Protein AF-A0A2U1MKI6-F1 (afdb_monomer_lite)

Foldseek 3Di:
DADEPVRLVVCLCDDLVVSCVVVVHDSVVSCVNCVVNVNNDRCNVVVVVVVVVVVVVCVVPVPDDDDDDDDPPDPDDDDDDDD

pLDDT: mean 78.63, std 21.09, range [36.78, 94.5]

Sequence (83 aa):
MAYSREMISQYFHMTIRQAAKELNVSLTAFKRNSRDVGIQRWPYRKLKSINSIINDFQSLSPTNNSDYEEMNDAYGSDCDKQE

InterPro domains:
  IPR003035 RWP-RK domain [PF02042] (3-65)
  IPR003035 RWP-RK domain [PS51519] (1-70)
  IPR044607 Transcription factor RKD-like [PTHR46373] (4-56)

Structure (mmCIF, N/CA/C/O backbone):
data_AF-A0A2U1MKI6-F1
#
_entry.id   AF-A0A2U1MKI6-F1
#
loop_
_atom_site.group_PDB
_atom_site.id
_atom_site.type_symbol
_atom_site.label_atom_id
_atom_site.label_alt_id
_atom_site.label_comp_id
_atom_site.label_asym_id
_atom_site.label_entity_id
_atom_site.label_seq_id
_atom_site.pdbx_PDB_ins_code
_atom_site.Cartn_x
_atom_site.Cartn_y
_atom_site.Cartn_z
_atom_site.occupancy
_atom_site.B_iso_or_equiv
_atom_site.auth_seq_id
_atom_site.auth_comp_id
_atom_site.auth_asym_id
_atom_site.auth_atom_id
_atom_site.pdbx_PDB_mod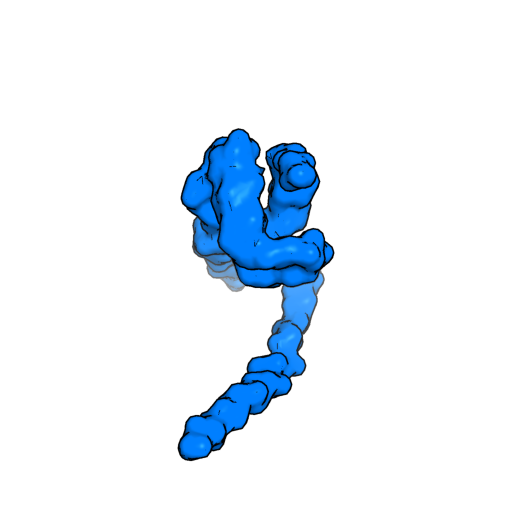el_num
ATOM 1 N N . MET A 1 1 ? -10.016 -0.278 16.307 1.00 59.81 1 MET A N 1
ATOM 2 C CA . MET A 1 1 ? -8.651 0.282 16.267 1.00 59.81 1 MET A CA 1
ATOM 3 C C . MET A 1 1 ? -8.463 0.975 14.935 1.00 59.81 1 MET A C 1
ATOM 5 O O . MET A 1 1 ? -8.480 0.299 13.911 1.00 59.81 1 MET A O 1
ATOM 9 N N . ALA A 1 2 ? -8.400 2.305 14.949 1.00 77.12 2 ALA A N 1
ATOM 10 C CA . ALA A 1 2 ? -8.154 3.112 13.759 1.00 77.12 2 ALA A CA 1
ATOM 11 C C . ALA A 1 2 ? -6.644 3.344 13.625 1.00 77.12 2 ALA A C 1
ATOM 13 O O . ALA A 1 2 ? -5.987 3.663 14.613 1.00 77.12 2 ALA A O 1
ATOM 14 N N . TYR A 1 3 ? -6.102 3.155 12.424 1.00 87.25 3 TYR A N 1
ATOM 15 C CA . TYR A 1 3 ? -4.709 3.484 12.120 1.00 87.25 3 TYR A CA 1
ATOM 16 C C . TYR A 1 3 ? -4.636 4.908 11.585 1.00 87.25 3 TYR A C 1
ATOM 18 O O . TYR A 1 3 ? -5.549 5.332 10.880 1.00 87.25 3 TYR A O 1
ATOM 26 N N . SER A 1 4 ? -3.568 5.640 11.901 1.00 91.88 4 SER A N 1
ATOM 27 C CA . SER A 1 4 ? -3.350 6.960 11.314 1.00 91.88 4 SER A CA 1
ATOM 28 C C . SER A 1 4 ? -2.814 6.835 9.885 1.00 91.88 4 SER A C 1
ATOM 30 O O . SER A 1 4 ? -2.251 5.805 9.490 1.00 91.88 4 SER A O 1
ATOM 32 N N . ARG A 1 5 ? -2.986 7.892 9.087 1.00 92.19 5 ARG A N 1
ATOM 33 C CA . ARG A 1 5 ? -2.492 7.924 7.705 1.00 92.19 5 ARG A CA 1
ATOM 34 C C . ARG A 1 5 ? -0.971 7.796 7.659 1.00 92.19 5 ARG A C 1
ATOM 36 O O . ARG A 1 5 ? -0.444 7.120 6.779 1.00 92.19 5 ARG A O 1
ATOM 43 N N . GLU A 1 6 ? -0.286 8.420 8.609 1.00 92.88 6 GLU A N 1
ATOM 44 C CA . GLU A 1 6 ? 1.170 8.435 8.735 1.00 92.88 6 GLU A CA 1
ATOM 45 C C . GLU A 1 6 ? 1.689 7.019 8.978 1.00 92.88 6 GLU A C 1
ATOM 47 O O . GLU A 1 6 ? 2.589 6.570 8.272 1.00 92.88 6 GLU A O 1
ATOM 52 N N . MET A 1 7 ? 1.055 6.271 9.886 1.00 92.62 7 MET A N 1
ATOM 53 C CA . MET A 1 7 ? 1.420 4.882 10.161 1.00 92.62 7 MET A CA 1
ATOM 54 C C . MET A 1 7 ? 1.241 3.997 8.923 1.00 92.62 7 MET A C 1
ATOM 56 O O . MET A 1 7 ? 2.142 3.256 8.552 1.00 92.62 7 MET A O 1
ATOM 60 N N . ILE A 1 8 ? 0.105 4.109 8.226 1.00 92.56 8 ILE A N 1
ATOM 61 C CA . ILE A 1 8 ? -0.149 3.321 7.009 1.00 92.56 8 ILE A CA 1
ATOM 62 C C . ILE A 1 8 ? 0.843 3.684 5.890 1.00 92.56 8 ILE A C 1
ATOM 64 O O . ILE A 1 8 ? 1.252 2.810 5.121 1.00 92.56 8 ILE A O 1
ATOM 68 N N . SER A 1 9 ? 1.250 4.955 5.801 1.00 92.12 9 SER A N 1
ATOM 69 C CA . SER A 1 9 ? 2.144 5.443 4.744 1.00 92.12 9 SER A CA 1
ATOM 70 C C . SER A 1 9 ? 3.521 4.782 4.748 1.00 92.12 9 SER A C 1
ATOM 72 O O . SER A 1 9 ? 4.113 4.603 3.683 1.00 92.12 9 SER A O 1
ATOM 74 N N . GLN A 1 10 ? 3.982 4.325 5.915 1.00 93.19 10 GLN A N 1
ATOM 75 C CA . GLN A 1 10 ? 5.251 3.613 6.064 1.00 93.19 10 GLN A CA 1
ATOM 76 C C . GLN A 1 10 ? 5.282 2.312 5.251 1.00 93.19 10 GLN A C 1
ATOM 78 O O . GLN A 1 10 ? 6.346 1.887 4.817 1.00 93.19 10 GLN A O 1
ATOM 83 N N . TYR A 1 11 ? 4.121 1.722 4.954 1.00 94.25 11 TYR A N 1
ATOM 84 C CA . TYR A 1 11 ? 3.996 0.434 4.267 1.00 94.25 11 TYR A CA 1
ATOM 85 C C . TYR A 1 11 ? 3.705 0.558 2.761 1.00 94.25 11 TYR A C 1
ATOM 87 O O . TYR A 1 11 ? 3.447 -0.440 2.091 1.00 94.25 11 TYR A O 1
ATOM 95 N N . PHE A 1 12 ? 3.729 1.755 2.170 1.00 93.88 12 PHE A N 1
ATOM 96 C CA . PHE A 1 12 ? 3.403 1.926 0.742 1.00 93.88 12 PHE A CA 1
ATOM 97 C C . PHE A 1 12 ? 4.387 1.262 -0.224 1.00 93.88 12 PHE A C 1
ATOM 99 O O . PHE A 1 12 ? 4.022 0.979 -1.368 1.00 93.88 12 PHE A O 1
ATOM 106 N N . HIS A 1 13 ? 5.600 0.977 0.246 1.00 92.31 13 HIS A N 1
ATOM 107 C CA . HIS A 1 13 ? 6.634 0.266 -0.498 1.00 92.31 13 HIS A CA 1
ATOM 108 C C . HIS A 1 13 ? 6.334 -1.231 -0.686 1.00 92.31 13 HIS A C 1
ATOM 110 O O . HIS A 1 13 ? 6.984 -1.876 -1.501 1.00 92.31 13 HIS A O 1
ATOM 116 N N . MET A 1 14 ? 5.332 -1.784 0.007 1.00 93.75 14 MET A N 1
ATOM 117 C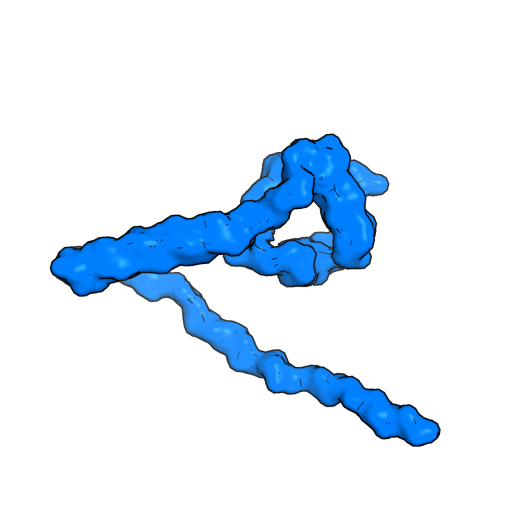 CA . MET A 1 14 ? 4.962 -3.200 -0.066 1.00 93.75 14 MET A CA 1
ATOM 118 C C . MET A 1 14 ? 3.512 -3.414 -0.519 1.00 93.75 14 MET A C 1
ATOM 120 O O . MET A 1 14 ? 2.699 -2.488 -0.629 1.00 93.75 14 MET A O 1
ATOM 124 N N . THR A 1 15 ? 3.156 -4.666 -0.808 1.00 93.31 15 THR A N 1
ATOM 125 C CA . THR A 1 15 ? 1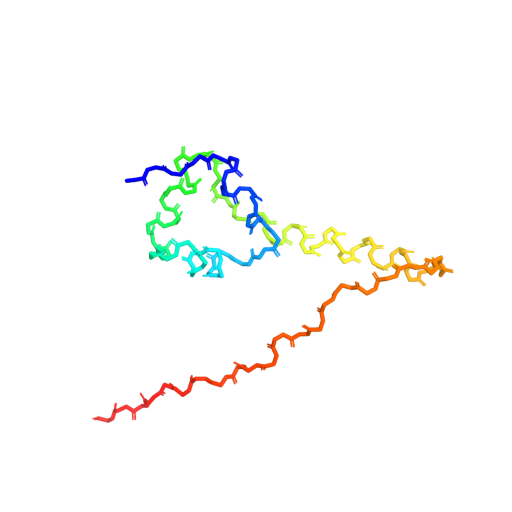.783 -5.014 -1.198 1.00 93.31 15 THR A CA 1
ATOM 126 C C . THR A 1 15 ? 0.810 -4.853 -0.029 1.00 93.31 15 THR A C 1
ATOM 128 O O . THR A 1 15 ? 1.172 -5.014 1.132 1.00 93.31 15 THR A O 1
ATOM 131 N N . ILE A 1 16 ? -0.475 -4.637 -0.329 1.00 92.06 16 ILE A N 1
ATOM 132 C CA . ILE A 1 16 ? -1.525 -4.555 0.702 1.00 92.06 16 ILE A CA 1
ATOM 133 C C . ILE A 1 16 ? -1.597 -5.817 1.582 1.00 92.06 16 ILE A C 1
ATOM 135 O O . ILE A 1 16 ? -1.982 -5.749 2.746 1.00 92.06 16 ILE A O 1
ATOM 139 N N . ARG A 1 17 ? -1.233 -6.978 1.021 1.00 91.19 17 ARG A N 1
ATOM 140 C CA . ARG A 1 17 ? -1.209 -8.255 1.739 1.00 91.19 17 ARG A CA 1
ATOM 141 C C . ARG A 1 17 ? -0.041 -8.317 2.719 1.00 91.19 17 ARG A C 1
ATOM 143 O O . ARG A 1 17 ? -0.246 -8.756 3.843 1.00 91.19 17 ARG A O 1
ATOM 150 N N . GLN A 1 18 ? 1.141 -7.866 2.299 1.00 92.62 18 GLN A N 1
ATOM 151 C CA . GLN A 1 18 ? 2.313 -7.763 3.170 1.00 92.62 18 GLN A CA 1
ATOM 152 C C . GLN A 1 18 ? 2.071 -6.742 4.280 1.00 92.62 18 GLN A C 1
ATOM 154 O O . GLN A 1 18 ? 2.191 -7.102 5.439 1.00 92.62 18 GLN A O 1
ATOM 159 N N . ALA A 1 19 ? 1.580 -5.543 3.956 1.00 94.00 19 ALA A N 1
ATOM 160 C CA . ALA A 1 19 ? 1.282 -4.515 4.955 1.00 94.00 19 ALA A CA 1
ATOM 161 C C . ALA A 1 19 ? 0.309 -5.011 6.040 1.00 94.00 19 ALA A C 1
ATOM 163 O O . ALA A 1 19 ? 0.519 -4.781 7.226 1.00 94.00 19 ALA A O 1
ATOM 164 N N . ALA A 1 20 ? -0.737 -5.746 5.646 1.00 92.94 20 ALA A N 1
ATOM 165 C CA . ALA A 1 20 ? -1.671 -6.342 6.599 1.00 92.94 20 ALA A CA 1
ATOM 166 C C . ALA A 1 20 ? -1.012 -7.418 7.484 1.00 92.94 20 ALA A C 1
ATOM 168 O O . ALA A 1 20 ? -1.334 -7.510 8.667 1.00 92.94 20 ALA A O 1
ATOM 169 N N . LYS A 1 21 ? -0.086 -8.209 6.922 1.00 93.56 21 LYS A N 1
ATOM 170 C CA . LYS A 1 21 ? 0.679 -9.226 7.656 1.00 93.56 21 LYS A CA 1
ATOM 171 C C . LYS A 1 21 ? 1.616 -8.584 8.681 1.00 93.56 21 LYS A C 1
ATOM 173 O O . LYS A 1 21 ? 1.589 -9.004 9.830 1.00 93.56 21 LYS A O 1
ATOM 178 N N . GLU A 1 22 ? 2.360 -7.552 8.283 1.00 93.50 22 GLU A N 1
ATOM 179 C CA . GLU A 1 22 ? 3.273 -6.801 9.162 1.00 93.50 22 GLU A CA 1
ATOM 180 C C . GLU A 1 22 ? 2.543 -6.099 10.312 1.00 93.50 22 GLU A C 1
ATOM 182 O O . GLU A 1 22 ? 3.067 -5.961 11.409 1.00 93.50 22 GLU A O 1
ATOM 187 N N . LEU A 1 23 ? 1.304 -5.668 10.074 1.00 90.44 23 LEU A N 1
ATOM 188 C CA . LEU A 1 23 ? 0.455 -5.042 11.088 1.00 90.44 23 LEU A CA 1
ATOM 189 C C . LEU A 1 23 ? -0.384 -6.051 11.889 1.00 90.44 23 LEU A C 1
ATOM 191 O O . LEU A 1 23 ? -1.233 -5.636 12.678 1.00 90.44 23 LEU A O 1
ATOM 195 N N . ASN A 1 24 ? -0.190 -7.357 11.667 1.00 92.44 24 ASN A N 1
ATOM 196 C CA . ASN A 1 24 ? -0.934 -8.454 12.295 1.00 92.44 24 ASN A CA 1
ATOM 197 C C . ASN A 1 24 ? -2.465 -8.282 12.231 1.00 92.44 24 ASN A C 1
ATOM 199 O O . ASN A 1 24 ? -3.193 -8.640 13.159 1.00 92.44 24 ASN A O 1
ATOM 203 N N . VAL A 1 25 ? -2.978 -7.756 11.116 1.00 91.50 25 VAL A N 1
ATOM 204 C CA . VAL A 1 25 ? -4.413 -7.548 10.891 1.00 91.50 25 VAL A CA 1
ATOM 205 C C . VAL A 1 25 ? -4.931 -8.317 9.691 1.00 91.50 25 VAL A C 1
ATOM 207 O O . VAL A 1 25 ? -4.234 -8.577 8.712 1.00 91.50 25 VAL A O 1
ATOM 210 N N . SER A 1 26 ? -6.224 -8.643 9.727 1.00 91.69 26 SER A N 1
ATOM 211 C CA . SER A 1 26 ? -6.877 -9.237 8.566 1.00 91.69 26 SER A CA 1
ATOM 212 C C . SER A 1 26 ? -6.912 -8.251 7.394 1.00 91.69 26 SER A C 1
ATOM 214 O O . SER A 1 26 ? -7.147 -7.051 7.558 1.00 91.69 26 SER A O 1
ATOM 216 N N . LEU A 1 27 ? -6.750 -8.770 6.174 1.00 90.88 27 LEU A N 1
ATOM 217 C CA . LEU A 1 27 ? -6.766 -7.961 4.952 1.00 90.88 27 LEU A CA 1
ATOM 218 C C . LEU A 1 27 ? -8.069 -7.156 4.799 1.00 90.88 27 LEU A C 1
ATOM 220 O O . LEU A 1 27 ? -8.064 -6.036 4.287 1.00 90.88 27 LEU A O 1
ATOM 224 N N . THR A 1 28 ? -9.196 -7.716 5.240 1.00 92.81 28 THR A N 1
ATOM 225 C CA . THR A 1 28 ? -10.504 -7.051 5.190 1.00 92.81 28 THR A CA 1
ATOM 226 C C . THR A 1 28 ? -10.569 -5.869 6.153 1.00 92.81 28 THR A C 1
ATOM 228 O O . THR A 1 28 ? -11.010 -4.792 5.743 1.00 92.81 28 THR A O 1
ATOM 231 N N . ALA A 1 29 ? -10.095 -6.036 7.393 1.00 91.25 29 ALA A N 1
ATOM 232 C CA . ALA A 1 29 ? -10.011 -4.947 8.365 1.00 91.25 29 ALA A CA 1
ATOM 233 C C . ALA A 1 29 ? -9.025 -3.869 7.897 1.00 91.25 29 ALA A C 1
ATOM 235 O O . ALA A 1 29 ? -9.359 -2.687 7.900 1.00 91.25 29 ALA A O 1
ATOM 236 N N . PHE A 1 30 ? -7.867 -4.273 7.372 1.00 92.19 30 PHE A N 1
ATOM 237 C CA . PHE A 1 30 ? -6.866 -3.351 6.843 1.00 92.19 30 PHE A CA 1
ATOM 238 C C . PHE A 1 30 ? -7.397 -2.507 5.677 1.00 92.19 30 PHE A C 1
ATOM 240 O O . PHE A 1 30 ? -7.199 -1.294 5.637 1.00 92.19 30 PHE A O 1
ATOM 247 N N . LYS A 1 31 ? -8.153 -3.115 4.751 1.00 91.94 31 LYS A N 1
ATOM 248 C CA . LYS A 1 31 ? -8.821 -2.392 3.657 1.00 91.94 31 LYS A CA 1
ATOM 249 C C . LYS A 1 31 ? -9.888 -1.419 4.153 1.00 91.94 31 LYS A C 1
ATOM 251 O O . LYS A 1 31 ? -10.139 -0.439 3.459 1.00 91.94 31 LYS A O 1
ATOM 256 N N . ARG A 1 32 ? -10.590 -1.722 5.251 1.00 93.06 32 ARG A N 1
ATOM 257 C CA . ARG A 1 32 ? -11.568 -0.797 5.852 1.00 93.06 32 ARG A CA 1
ATOM 258 C C . ARG A 1 32 ? -10.834 0.400 6.449 1.00 93.06 32 ARG A C 1
ATOM 260 O O . ARG A 1 32 ? -11.004 1.495 5.937 1.00 93.06 32 ARG A O 1
ATOM 267 N N . ASN A 1 33 ? -9.875 0.148 7.337 1.00 92.19 33 ASN A N 1
ATOM 268 C CA . ASN A 1 33 ? -9.057 1.194 7.953 1.00 92.19 33 ASN A CA 1
ATOM 269 C C . ASN A 1 33 ? -8.339 2.077 6.916 1.00 92.19 33 ASN A C 1
ATOM 271 O O . ASN A 1 33 ? -8.328 3.294 7.049 1.00 92.19 33 ASN A O 1
ATOM 275 N N . SER A 1 34 ? -7.786 1.488 5.846 1.00 93.12 34 SER A N 1
ATOM 276 C CA . SER A 1 34 ? -7.178 2.257 4.746 1.00 93.12 34 SER A CA 1
ATOM 277 C C . SER A 1 34 ? -8.178 3.195 4.067 1.00 93.12 34 SER A C 1
ATOM 279 O O . SER A 1 34 ? -7.834 4.326 3.740 1.00 93.12 34 SER A O 1
ATOM 281 N N . ARG A 1 35 ? -9.425 2.756 3.861 1.00 94.00 35 ARG A N 1
ATOM 282 C CA . ARG A 1 35 ? -10.475 3.600 3.274 1.00 94.00 35 ARG A CA 1
ATOM 283 C C . ARG A 1 35 ? -10.890 4.721 4.224 1.00 94.00 35 ARG A C 1
ATOM 285 O O . ARG A 1 35 ? -11.088 5.835 3.748 1.00 94.00 35 ARG A O 1
ATOM 292 N N . ASP A 1 36 ? -10.935 4.443 5.524 1.00 93.69 36 ASP A N 1
ATOM 293 C CA . ASP A 1 36 ? -11.311 5.414 6.559 1.00 93.69 36 ASP A CA 1
ATOM 294 C C . ASP A 1 36 ? -10.308 6.576 6.650 1.00 93.69 36 ASP A C 1
ATOM 296 O O . ASP A 1 36 ? -10.704 7.721 6.848 1.00 93.69 36 ASP A O 1
ATOM 300 N N . VAL A 1 37 ? -9.017 6.320 6.404 1.00 92.31 37 VAL A N 1
ATOM 301 C CA . VAL A 1 37 ? -7.979 7.370 6.318 1.00 92.31 37 VAL A CA 1
ATOM 302 C C . VAL A 1 37 ? -7.862 8.028 4.933 1.00 92.31 37 VAL A C 1
ATOM 304 O O . VAL A 1 37 ? -6.922 8.780 4.674 1.00 92.31 37 VAL A O 1
ATOM 307 N N . GLY A 1 38 ? -8.780 7.728 4.009 1.00 92.69 38 GLY A N 1
ATOM 308 C CA . GLY A 1 38 ? -8.820 8.310 2.662 1.00 92.69 38 GLY A CA 1
ATOM 309 C C . GLY A 1 38 ? -7.991 7.579 1.597 1.00 92.69 38 GLY A C 1
ATOM 310 O O . GLY A 1 38 ? -7.907 8.039 0.458 1.00 92.69 38 GLY A O 1
ATOM 311 N N . ILE A 1 39 ? -7.406 6.417 1.903 1.00 92.44 39 ILE A N 1
ATOM 312 C CA . ILE A 1 39 ? -6.632 5.604 0.951 1.00 92.44 39 ILE A CA 1
ATOM 313 C C . ILE A 1 39 ? -7.565 4.582 0.284 1.00 92.44 39 ILE A C 1
ATOM 315 O O . ILE A 1 39 ? -7.665 3.418 0.673 1.00 92.44 39 ILE A O 1
ATOM 319 N N . GLN A 1 40 ? -8.267 5.010 -0.767 1.00 90.94 40 GLN A N 1
ATOM 320 C CA . GLN A 1 40 ? -9.210 4.145 -1.500 1.00 90.94 40 GLN A CA 1
ATOM 321 C C . GLN A 1 40 ? -8.532 3.106 -2.407 1.00 90.94 40 GLN A C 1
ATOM 323 O O . GLN A 1 40 ? -9.107 2.057 -2.721 1.00 90.94 40 GLN A O 1
ATO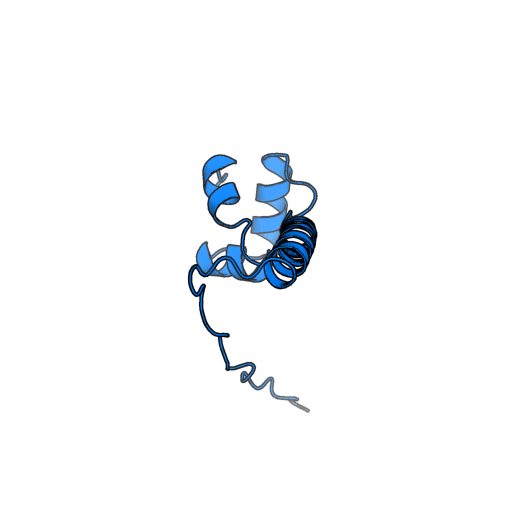M 328 N N . ARG A 1 41 ? -7.322 3.410 -2.881 1.00 91.50 41 ARG A N 1
ATOM 329 C CA . ARG A 1 41 ? -6.516 2.560 -3.762 1.00 91.50 41 ARG A CA 1
ATOM 330 C C . ARG A 1 41 ? -5.116 2.467 -3.178 1.00 91.50 41 ARG A C 1
ATOM 332 O O . ARG A 1 41 ? -4.513 3.486 -2.861 1.00 91.50 41 ARG A O 1
ATOM 339 N N . TRP A 1 42 ? -4.608 1.247 -3.049 1.00 92.75 42 TRP A N 1
ATOM 340 C CA . TRP A 1 42 ? -3.285 1.026 -2.475 1.00 92.75 42 TRP A CA 1
ATOM 341 C C . TRP A 1 42 ? -2.184 1.510 -3.442 1.00 92.75 42 TRP A C 1
ATOM 343 O O . TRP A 1 42 ? -2.165 1.055 -4.593 1.00 92.75 42 TRP A O 1
ATOM 353 N N . PRO A 1 43 ? -1.271 2.408 -3.021 1.00 92.94 43 PRO A N 1
ATOM 354 C CA . PRO A 1 43 ? -0.346 3.101 -3.925 1.00 92.94 43 PRO A CA 1
ATOM 355 C C . PRO A 1 43 ? 0.797 2.234 -4.477 1.00 92.94 43 PRO A C 1
ATOM 357 O O . PRO A 1 43 ? 1.471 2.665 -5.410 1.00 92.94 43 PRO A O 1
ATOM 360 N N . TYR A 1 44 ? 0.964 0.996 -3.997 1.00 92.88 44 TYR A N 1
ATOM 361 C CA . TYR A 1 44 ? 2.047 0.085 -4.399 1.00 92.88 44 TYR A CA 1
ATOM 362 C C . TYR A 1 44 ? 2.224 -0.063 -5.915 1.00 92.88 44 TYR A C 1
ATOM 364 O O . TYR A 1 44 ? 3.336 0.003 -6.426 1.00 92.88 44 TYR A O 1
ATOM 372 N N . ARG A 1 45 ? 1.127 -0.226 -6.670 1.00 90.12 45 ARG A N 1
ATOM 373 C CA . ARG A 1 45 ? 1.213 -0.413 -8.131 1.00 90.12 45 ARG A CA 1
ATOM 374 C C . ARG A 1 45 ? 1.782 0.816 -8.834 1.00 90.12 45 ARG A C 1
ATOM 376 O O . ARG A 1 45 ? 2.591 0.679 -9.745 1.00 90.12 45 ARG A O 1
ATOM 383 N N . LYS A 1 46 ? 1.349 2.006 -8.411 1.00 92.31 46 LYS A N 1
ATOM 384 C CA . LYS A 1 46 ? 1.821 3.268 -8.984 1.00 92.31 46 LYS A CA 1
ATOM 385 C C . LYS A 1 46 ? 3.274 3.517 -8.591 1.00 92.31 46 LYS A C 1
ATOM 387 O O . LYS A 1 46 ? 4.068 3.869 -9.451 1.00 92.31 46 LYS A O 1
ATOM 392 N N . LEU A 1 47 ? 3.616 3.254 -7.330 1.00 93.38 47 LEU A N 1
ATOM 393 C CA . LEU A 1 47 ? 4.983 3.363 -6.829 1.00 93.38 47 LEU A CA 1
ATOM 394 C C . LEU A 1 47 ? 5.939 2.446 -7.602 1.00 93.38 47 LEU A C 1
ATOM 396 O O . LEU A 1 47 ? 6.971 2.903 -8.076 1.00 93.38 47 LEU A O 1
ATOM 400 N N . LYS A 1 48 ? 5.546 1.188 -7.836 1.00 89.25 48 LYS A N 1
ATOM 401 C CA . LYS A 1 48 ? 6.324 0.239 -8.641 1.00 89.25 48 LYS A CA 1
ATOM 402 C C . LYS A 1 48 ? 6.552 0.734 -10.072 1.00 89.25 48 LYS A C 1
ATOM 404 O O . LYS A 1 48 ? 7.659 0.625 -10.580 1.00 89.25 48 LYS A O 1
ATOM 409 N N . SER A 1 49 ? 5.522 1.294 -10.711 1.00 92.31 49 SER A N 1
ATOM 410 C CA . SER A 1 49 ? 5.652 1.856 -12.062 1.00 92.31 49 SER A CA 1
ATOM 411 C C . SER A 1 49 ? 6.608 3.047 -12.103 1.00 92.31 49 SER A C 1
ATOM 413 O O . SER A 1 49 ? 7.396 3.144 -13.034 1.00 92.31 49 SER A O 1
ATOM 415 N N . ILE A 1 50 ? 6.541 3.939 -11.111 1.00 94.50 50 ILE A N 1
ATOM 416 C CA . ILE A 1 50 ? 7.434 5.101 -11.021 1.00 94.50 50 ILE A CA 1
ATOM 417 C C . ILE A 1 50 ? 8.878 4.636 -10.808 1.00 94.50 50 ILE A C 1
ATOM 419 O O . ILE A 1 50 ? 9.757 5.072 -11.541 1.00 94.50 50 ILE A O 1
ATOM 423 N N . ASN A 1 51 ? 9.111 3.706 -9.878 1.00 91.31 51 ASN A N 1
ATOM 424 C CA . ASN A 1 51 ? 10.444 3.154 -9.637 1.00 91.31 51 ASN A CA 1
ATOM 425 C C . ASN A 1 51 ? 11.011 2.453 -10.875 1.00 91.31 51 ASN A C 1
ATOM 427 O O . ASN A 1 51 ? 12.187 2.617 -11.158 1.00 91.31 51 ASN A O 1
ATOM 431 N N . SER A 1 52 ? 10.188 1.729 -11.643 1.00 92.00 52 SER A N 1
ATOM 432 C CA . SER A 1 52 ? 10.638 1.124 -12.905 1.00 92.00 52 SER A CA 1
ATOM 433 C C . SER A 1 52 ? 11.151 2.182 -13.875 1.00 92.00 52 SER A C 1
ATOM 435 O O . SER A 1 52 ? 12.254 2.049 -14.376 1.00 92.00 52 SER A O 1
ATOM 437 N N . ILE A 1 53 ? 10.398 3.267 -14.075 1.00 94.19 53 ILE A N 1
ATOM 438 C CA . ILE A 1 53 ? 10.800 4.354 -14.980 1.00 94.19 53 ILE A CA 1
ATOM 439 C C . ILE A 1 53 ? 12.093 5.023 -14.496 1.00 94.19 53 ILE A C 1
ATOM 441 O O . ILE A 1 53 ? 12.962 5.344 -15.302 1.00 94.19 53 ILE A O 1
ATOM 445 N N . ILE A 1 54 ? 12.225 5.235 -13.183 1.00 94.12 54 ILE A N 1
ATOM 446 C CA . ILE A 1 54 ? 13.444 5.790 -12.584 1.00 94.12 54 ILE A CA 1
ATOM 447 C C . ILE A 1 54 ? 14.632 4.859 -12.843 1.00 94.12 54 ILE A C 1
ATOM 449 O O . ILE A 1 54 ? 15.669 5.330 -13.301 1.00 94.12 54 ILE A O 1
ATOM 453 N N . ASN A 1 55 ? 14.470 3.558 -12.607 1.00 91.88 55 ASN A N 1
ATOM 454 C CA . ASN A 1 55 ? 15.515 2.560 -12.825 1.00 91.88 55 ASN A CA 1
ATOM 455 C C . ASN A 1 55 ? 15.902 2.462 -14.305 1.00 91.88 55 ASN A C 1
ATOM 457 O O . ASN A 1 55 ? 17.087 2.421 -14.620 1.00 91.88 55 ASN A O 1
ATOM 461 N N . ASP A 1 56 ? 14.923 2.479 -15.211 1.00 91.75 56 ASP A N 1
ATOM 462 C CA . ASP A 1 56 ? 15.157 2.466 -16.656 1.00 91.75 56 ASP A CA 1
ATOM 463 C C . ASP A 1 56 ? 15.987 3.692 -17.059 1.00 91.75 56 ASP A C 1
ATOM 465 O O . ASP A 1 56 ? 16.998 3.563 -17.748 1.00 91.75 56 ASP A O 1
ATOM 469 N N . PHE A 1 57 ? 15.631 4.878 -16.558 1.00 92.62 57 PHE A N 1
ATOM 470 C CA . PHE A 1 57 ? 16.384 6.106 -16.809 1.00 92.62 57 PHE A CA 1
ATOM 471 C C . PHE A 1 57 ? 17.804 6.060 -16.221 1.00 92.62 57 PHE A C 1
ATOM 473 O O . PHE A 1 57 ? 18.761 6.421 -16.901 1.00 92.62 57 PHE A O 1
ATOM 480 N N . GLN A 1 58 ? 17.962 5.571 -14.989 1.00 89.62 58 GLN A N 1
ATOM 481 C CA . GLN A 1 58 ? 19.267 5.413 -14.340 1.00 89.62 58 GLN A CA 1
ATOM 482 C C . GLN A 1 58 ? 20.147 4.379 -15.049 1.00 89.62 58 GLN A C 1
ATOM 484 O O . GLN A 1 58 ? 21.354 4.568 -15.132 1.00 89.62 58 GLN A O 1
ATOM 489 N N . SER A 1 59 ? 19.570 3.320 -15.619 1.00 82.44 59 SER A N 1
ATOM 490 C CA . SER A 1 59 ? 20.328 2.320 -16.380 1.00 82.44 59 SER A CA 1
ATOM 491 C C . SER A 1 59 ? 20.957 2.895 -17.656 1.00 82.44 59 SER A C 1
ATOM 493 O O . SER A 1 59 ? 22.022 2.449 -18.078 1.00 82.44 59 SER A O 1
ATOM 495 N N . LEU A 1 60 ? 20.341 3.933 -18.236 1.00 80.88 60 LEU A N 1
ATOM 496 C CA . LEU A 1 60 ? 20.861 4.664 -19.395 1.00 80.88 60 LEU A CA 1
ATOM 497 C C . LEU A 1 60 ? 21.977 5.653 -19.017 1.00 80.88 60 LEU A C 1
ATOM 499 O O . LEU A 1 60 ? 22.773 6.035 -19.873 1.00 80.88 60 LEU A O 1
ATOM 503 N N . SER A 1 61 ? 22.061 6.051 -17.744 1.00 66.94 61 SER A N 1
ATOM 504 C CA . SER A 1 61 ? 23.118 6.902 -17.193 1.00 66.94 61 SER A CA 1
ATOM 505 C C . SER A 1 61 ? 23.807 6.181 -16.027 1.00 66.94 61 SER A C 1
ATOM 507 O O . SER A 1 61 ? 23.409 6.403 -14.879 1.00 66.94 61 SER A O 1
ATOM 509 N N . PRO A 1 62 ? 24.818 5.320 -16.270 1.00 58.03 62 PRO A N 1
ATOM 510 C CA . PRO A 1 62 ? 25.468 4.538 -15.222 1.00 58.03 62 PRO A CA 1
ATOM 511 C C . PRO A 1 62 ? 26.270 5.462 -14.300 1.00 58.03 62 PRO A C 1
ATOM 513 O O . PRO A 1 62 ? 27.481 5.629 -14.407 1.00 58.03 62 PRO A O 1
ATOM 516 N N . THR A 1 63 ? 25.558 6.100 -13.384 1.00 55.66 63 THR A N 1
ATOM 517 C CA . THR A 1 63 ? 26.094 6.795 -12.229 1.00 55.66 63 THR A CA 1
ATOM 518 C C . THR A 1 63 ?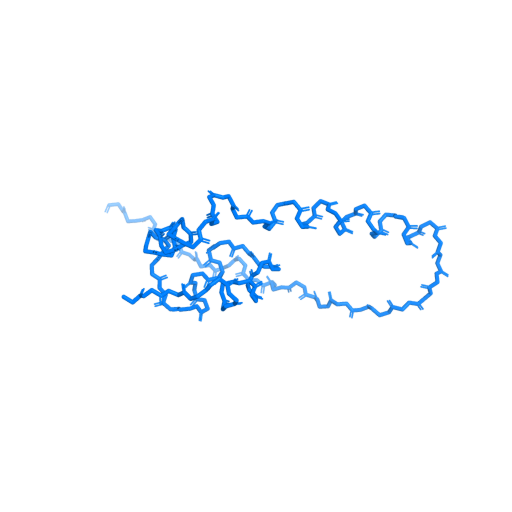 25.870 5.833 -11.080 1.00 55.66 63 THR A C 1
ATOM 520 O O . THR A 1 63 ? 24.760 5.677 -10.581 1.00 55.66 63 THR A O 1
ATOM 523 N N . ASN A 1 64 ? 26.932 5.101 -10.761 1.00 58.84 64 ASN A N 1
ATOM 524 C CA . ASN A 1 64 ? 26.987 4.057 -9.746 1.00 58.84 64 ASN A CA 1
ATOM 525 C C . ASN A 1 64 ? 26.379 4.547 -8.418 1.00 58.84 64 ASN A C 1
ATOM 527 O O . ASN A 1 64 ? 26.899 5.518 -7.868 1.00 58.84 64 ASN A O 1
ATOM 531 N N . ASN A 1 65 ? 25.325 3.896 -7.900 1.00 49.44 65 ASN A N 1
ATOM 532 C CA . ASN A 1 65 ? 25.050 3.810 -6.456 1.00 49.44 65 ASN A CA 1
ATOM 533 C C . ASN A 1 65 ? 23.937 2.797 -6.088 1.00 49.44 65 ASN A C 1
ATOM 535 O O . ASN A 1 65 ? 22.766 3.014 -6.387 1.00 49.44 65 ASN A O 1
ATOM 539 N N . SER A 1 66 ? 24.388 1.736 -5.404 1.00 44.91 66 SER A N 1
ATOM 540 C CA . SER A 1 66 ? 23.758 0.868 -4.388 1.00 44.91 66 SER A CA 1
ATOM 541 C C . SER A 1 66 ? 22.361 0.266 -4.620 1.00 44.91 66 SER A C 1
ATOM 543 O O . SER A 1 66 ? 21.341 0.928 -4.441 1.00 44.91 66 SER A O 1
ATOM 545 N N . ASP A 1 67 ? 22.344 -1.040 -4.897 1.00 46.50 67 ASP A N 1
ATOM 546 C CA . ASP A 1 67 ? 21.915 -2.098 -3.963 1.00 46.50 67 ASP A CA 1
ATOM 547 C C . ASP A 1 67 ? 20.732 -1.776 -3.030 1.00 46.50 67 ASP A C 1
ATOM 549 O O . ASP A 1 67 ? 20.908 -1.230 -1.942 1.00 46.50 67 ASP A O 1
ATOM 553 N N . TYR A 1 68 ? 19.529 -2.209 -3.419 1.00 48.47 68 TYR A N 1
ATOM 554 C CA . TYR A 1 68 ? 18.403 -2.403 -2.500 1.00 48.47 68 TYR A CA 1
ATOM 555 C C . TYR A 1 68 ? 17.772 -3.784 -2.738 1.00 48.47 68 TYR A C 1
ATOM 557 O O . TYR A 1 68 ? 16.902 -3.946 -3.590 1.00 48.47 68 TYR A O 1
ATOM 565 N N . GLU A 1 69 ? 18.267 -4.734 -1.942 1.00 41.31 69 GLU A N 1
ATOM 566 C CA . GLU A 1 69 ? 17.626 -5.937 -1.386 1.00 41.31 69 GLU A CA 1
ATOM 567 C C . GLU A 1 69 ? 17.042 -6.989 -2.350 1.00 41.31 69 GLU A C 1
ATOM 569 O O . GLU A 1 69 ? 15.960 -6.873 -2.933 1.00 41.31 69 GLU A O 1
ATOM 574 N N . GLU A 1 70 ? 17.812 -8.073 -2.410 1.00 39.34 70 GLU A N 1
ATOM 575 C CA . GLU A 1 70 ? 17.580 -9.393 -2.975 1.00 39.34 70 GLU A CA 1
ATOM 576 C C . GLU A 1 70 ? 16.231 -10.005 -2.555 1.00 39.34 70 GLU A C 1
ATOM 578 O O . GLU A 1 70 ? 15.710 -9.823 -1.454 1.00 39.34 70 GLU A O 1
ATOM 583 N N . MET A 1 71 ? 15.625 -10.696 -3.517 1.00 44.19 71 MET A N 1
ATOM 584 C CA . MET A 1 71 ? 14.287 -11.259 -3.457 1.00 44.19 71 MET A CA 1
ATOM 585 C C . MET A 1 71 ? 14.119 -12.253 -2.304 1.00 44.19 71 MET A C 1
ATOM 587 O O . MET A 1 71 ? 14.911 -13.169 -2.132 1.00 44.19 71 MET A O 1
ATOM 591 N N . ASN A 1 72 ? 12.998 -12.143 -1.583 1.00 37.00 72 ASN A N 1
ATOM 592 C CA . ASN A 1 72 ? 12.490 -13.244 -0.768 1.00 37.00 72 ASN A CA 1
ATOM 593 C C . ASN A 1 72 ? 12.065 -14.408 -1.681 1.00 37.00 72 ASN A C 1
ATOM 595 O O . ASN A 1 72 ? 10.903 -14.510 -2.091 1.00 37.00 72 ASN A O 1
ATOM 599 N N . ASP A 1 73 ? 13.026 -15.277 -1.973 1.00 40.22 73 ASP A N 1
ATOM 600 C CA . ASP A 1 73 ? 12.837 -16.645 -2.426 1.00 40.22 73 ASP A CA 1
ATOM 601 C C . ASP A 1 73 ? 12.213 -17.467 -1.294 1.00 40.22 73 ASP A C 1
ATOM 603 O O . ASP A 1 73 ? 12.880 -17.834 -0.334 1.00 40.22 73 ASP A O 1
ATOM 607 N N . ALA A 1 74 ? 10.907 -17.715 -1.390 1.00 36.78 74 ALA A N 1
ATOM 608 C CA . ALA A 1 74 ? 10.234 -18.925 -0.902 1.00 36.78 74 ALA A CA 1
ATOM 609 C C . ALA A 1 74 ? 8.723 -18.771 -1.112 1.00 36.78 74 ALA A C 1
ATOM 611 O O . ALA A 1 74 ? 7.922 -18.665 -0.179 1.00 36.78 74 ALA A O 1
ATOM 612 N N . TYR A 1 75 ? 8.306 -18.777 -2.379 1.00 42.62 75 TYR A N 1
ATOM 613 C CA . TYR A 1 75 ? 6.972 -19.254 -2.723 1.00 42.62 75 TYR A CA 1
ATOM 614 C C . TYR A 1 75 ? 6.975 -20.771 -2.495 1.00 42.62 75 TYR A C 1
ATOM 616 O O . TYR A 1 75 ? 7.225 -21.557 -3.399 1.00 42.62 75 TYR A O 1
ATOM 624 N N . GLY A 1 76 ? 6.788 -21.165 -1.241 1.00 47.62 76 GLY A N 1
ATOM 625 C CA . GLY A 1 76 ? 6.745 -22.552 -0.803 1.00 47.62 76 GLY A CA 1
ATOM 626 C C . GLY A 1 76 ? 5.884 -22.643 0.442 1.00 47.62 76 GLY A C 1
ATOM 627 O O . GLY A 1 76 ? 6.391 -22.723 1.552 1.00 47.62 76 GLY A O 1
ATOM 628 N N . SER A 1 77 ? 4.570 -22.559 0.259 1.00 43.81 77 SER A N 1
ATOM 629 C CA . SER A 1 77 ? 3.632 -23.083 1.242 1.00 43.81 77 SER A CA 1
ATOM 630 C C . SER A 1 77 ? 2.573 -23.849 0.477 1.00 43.81 77 SER A C 1
ATOM 632 O O . SER A 1 77 ? 1.684 -23.257 -0.142 1.00 43.81 77 SER A O 1
ATOM 634 N N . ASP A 1 78 ? 2.753 -25.165 0.514 1.00 42.75 78 ASP A N 1
ATOM 635 C CA . ASP A 1 78 ? 1.771 -26.183 0.193 1.00 42.75 78 ASP A CA 1
ATOM 636 C C . ASP A 1 78 ? 0.388 -25.792 0.710 1.00 42.75 78 ASP A C 1
ATOM 638 O O . ASP A 1 78 ? 0.218 -25.348 1.849 1.00 42.75 78 ASP A O 1
ATOM 642 N N . CYS A 1 79 ? -0.609 -25.961 -0.152 1.00 45.47 79 CYS A N 1
ATOM 643 C CA . CYS A 1 79 ? -1.995 -26.036 0.262 1.00 45.47 79 CYS A CA 1
ATOM 644 C C . CYS A 1 79 ? -2.513 -27.384 -0.224 1.00 45.47 79 CYS A C 1
ATOM 646 O O . CYS A 1 79 ? -2.755 -27.576 -1.419 1.00 45.47 79 CYS A O 1
ATOM 648 N N . ASP A 1 80 ? -2.601 -28.309 0.729 1.00 40.84 80 ASP A N 1
ATOM 649 C CA . ASP A 1 80 ? -3.228 -29.615 0.616 1.00 40.84 80 ASP A CA 1
ATOM 650 C C . ASP A 1 80 ? -4.573 -29.523 -0.117 1.00 40.84 80 ASP A C 1
ATOM 652 O O . ASP A 1 80 ? -5.508 -28.847 0.321 1.00 40.84 80 ASP A O 1
ATOM 656 N N . LYS A 1 81 ? -4.680 -30.246 -1.235 1.00 44.56 81 LYS A N 1
ATOM 657 C CA . LYS A 1 81 ? -5.973 -30.684 -1.761 1.00 44.56 81 LYS A CA 1
ATOM 658 C C . LYS A 1 81 ? -6.411 -31.861 -0.896 1.00 44.56 81 LYS A C 1
ATOM 660 O O . LYS A 1 81 ? -5.876 -32.953 -1.054 1.00 44.56 81 LYS A O 1
ATOM 665 N N . GLN A 1 82 ? -7.344 -31.627 0.019 1.00 39.22 82 GLN A N 1
ATOM 666 C CA . GLN A 1 82 ? -8.099 -32.712 0.637 1.00 39.22 82 GLN A CA 1
ATOM 667 C C . GLN A 1 82 ? -9.300 -33.049 -0.252 1.00 39.22 82 GLN A C 1
ATOM 669 O O . GLN A 1 82 ? -10.032 -32.153 -0.681 1.00 39.22 82 GLN A O 1
ATOM 674 N N . GLU A 1 83 ? -9.400 -34.339 -0.562 1.00 40.69 83 GLU A N 1
ATOM 675 C CA . GLU A 1 83 ? -10.538 -35.043 -1.163 1.00 40.69 83 GLU A CA 1
ATOM 676 C C . GLU A 1 83 ? -11.664 -35.240 -0.138 1.00 40.69 83 GLU A C 1
ATOM 678 O O . GLU A 1 83 ? -11.344 -35.424 1.061 1.00 40.69 83 GLU A O 1
#

Organism: Artemisia annua (NCBI:txid35608)

Secondary structure (DSSP, 8-state):
-PPPHHHHHTTTTS-HHHHHHHTT--HHHHHHHHHHTT--S-THHHHHHHHHHHHHHHHHS----------------------

Radius of gyration: 16.99 Å; chains: 1; bounding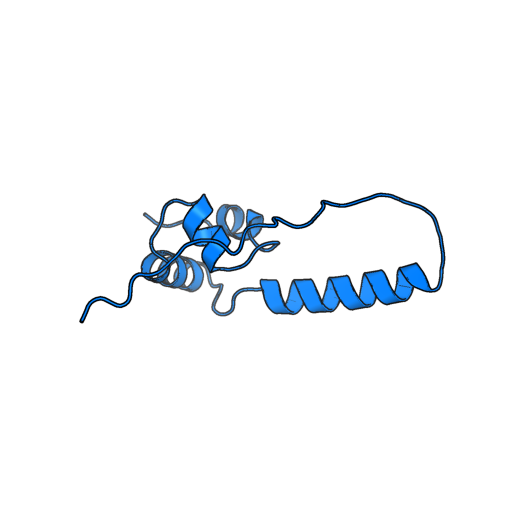 box: 39×44×36 Å